Protein 6M8O (pdb70)

B-factor: mean 94.5, std 16.69, range [48.92, 195.64]

Secondary structure (DSSP, 8-state):
-EEEEE-SSHHHHHHHHHHHHHH---SEEEEESSHHHHHHHHHH---SEEEE-SEETTEEHHHHHHHHTTSSSPPEEEEEES--S-HHHHHHTT-SEEEESS--HHHHHHHHHHH---

Nearest PDB structures (foldseek):
  6m8o-assembly1_A  TM=1.009E+00  e=2.212E-23  Staphylococcus aureus
  2qv0-assembly1_A  TM=9.272E-01  e=8.197E-11  Klebsiella pneumoniae
  4e7p-assembly2_A  TM=9.099E-01  e=8.205E-07  Streptococcus pneumoniae R6
  5iul-assembly1_C  TM=8.663E-01  e=1.195E-05  Bacillus subtilis subsp. subtilis str. 168
  7ssi-assembly1_C  TM=8.684E-01  e=1.195E-05  Bacillus subtilis subsp. subtilis str. 168

Organism: Staphylococcus aureus (strain NCTC 8325 / PS 47) (NCBI:txid93061)

CATH classification: 3.40.50.2300

InterPro domains:
  IPR001789 Signal transduction response regulator, receiver domain [PF00072] (4-113)
  IPR001789 Signal transduction response regulator, receiver domain [PS50110] (2-116)
  IPR001789 Signal transduction response regulator, receiver domain [SM00448] (1-112)
  IPR007492 LytTR DNA-binding domain [PF04397] (147-243)
  IPR007492 LytTR DNA-binding domain [PS50930] (141-245)
  IPR007492 LytTR DNA-binding domain [SM00850] (147-244)
  IPR011006 CheY-like superfamily [SSF52172] (1-127)
  IPR046947 Transcriptional regulatory protein LytR-like [PTHR37299] (44-244)

Structure (mmCIF, N/CA/C/O backbone):
data_6M8O
#
_entry.id   6M8O
#
_cell.length_a   84.747
_cell.length_b   84.747
_cell.length_c   157.304
_cell.angle_alpha   90.00
_cell.angle_beta   90.00
_cell.angle_gamma   120.00
#
_symmetry.space_group_name_H-M   'P 61 2 2'
#
loop_
_entity.id
_entity.type
_entity.pdbx_description
1 polymer 'DNA-binding response regulator'
2 non-polymer 'SULFATE ION'
3 water water
#
loop_
_atom_site.group_PDB
_atom_site.id
_atom_site.type_symbol
_atom_site.label_atom_id
_atom_site.label_alt_id
_atom_site.label_comp_id
_atom_site.label_asym_id
_atom_site.label_entity_id
_atom_site.label_seq_id
_atom_site.pdbx_PDB_ins_code
_atom_site.Cartn_x
_atom_site.Cartn_y
_atom_site.Cartn_z
_atom_site.occupancy
_atom_site.B_iso_or_equiv
_atom_site.auth_seq_id
_atom_site.auth_comp_id
_atom_site.auth_asym_id
_atom_site.auth_atom_id
_atom_site.pdbx_PDB_model_num
ATOM 1 N N . MET A 1 1 ? -17.093 56.563 6.040 1.00 114.22 1 MET A N 1
ATOM 2 C CA . MET A 1 1 ? -16.023 57.184 5.220 1.00 100.26 1 MET A CA 1
ATOM 3 C C . MET A 1 1 ? -15.021 56.099 4.834 1.00 94.68 1 MET A C 1
ATOM 4 O O . MET A 1 1 ? -14.620 55.345 5.720 1.00 96.98 1 MET A O 1
ATOM 9 N N . LYS A 1 2 ? -14.663 56.023 3.553 1.00 94.72 2 LYS A N 1
ATOM 10 C CA . LYS A 1 2 ? -13.693 55.009 3.074 1.00 88.42 2 LYS A CA 1
ATOM 11 C C . LYS A 1 2 ? -12.397 55.719 2.700 1.00 83.69 2 LYS A C 1
ATOM 12 O O . LYS A 1 2 ? -12.478 56.784 2.107 1.00 86.52 2 LYS A O 1
ATOM 18 N N . ALA A 1 3 ? -11.253 55.135 3.042 1.00 81.09 3 ALA A N 1
ATOM 19 C CA . ALA A 1 3 ? -9.961 55.774 2.726 1.00 79.26 3 ALA A CA 1
ATOM 20 C C . ALA A 1 3 ? -9.027 54.751 2.095 1.00 76.75 3 ALA A C 1
ATOM 21 O O . ALA A 1 3 ? -9.191 53.571 2.365 1.00 77.82 3 ALA A O 1
ATOM 23 N N . LEU A 1 4 ? -8.083 55.218 1.288 1.00 72.70 4 LEU A N 1
ATOM 24 C CA . LEU A 1 4 ? -7.100 54.322 0.647 1.00 72.08 4 LEU A CA 1
ATOM 25 C C . LEU A 1 4 ? -5.714 54.852 0.980 1.00 72.45 4 LEU A C 1
ATOM 26 O O . LEU A 1 4 ? -5.490 56.032 0.769 1.00 74.82 4 LEU A O 1
ATOM 31 N N . ILE A 1 5 ? -4.837 54.000 1.502 1.00 76.44 5 ILE A N 1
ATOM 32 C CA . ILE A 1 5 ? -3.468 54.459 1.856 1.00 77.51 5 ILE A CA 1
ATOM 33 C C . ILE A 1 5 ? -2.497 53.931 0.810 1.00 76.51 5 ILE A C 1
ATOM 34 O O . ILE A 1 5 ? -2.492 52.733 0.581 1.00 81.76 5 ILE A O 1
ATOM 39 N N . ILE A 1 6 ? -1.700 54.815 0.224 1.00 76.28 6 ILE A N 1
ATOM 40 C CA . ILE A 1 6 ? -0.736 54.395 -0.825 1.00 79.22 6 ILE A CA 1
ATOM 41 C C . ILE A 1 6 ? 0.672 54.750 -0.361 1.00 75.98 6 ILE A C 1
ATOM 42 O O . ILE A 1 6 ? 0.996 55.929 -0.331 1.00 73.74 6 ILE A O 1
ATOM 47 N N . ASP A 1 7 ? 1.452 53.734 -0.003 1.00 75.14 7 ASP A N 1
ATOM 48 C CA . ASP A 1 7 ? 2.856 53.898 0.448 1.00 82.70 7 ASP A CA 1
ATOM 49 C C . ASP A 1 7 ? 3.609 52.643 0.020 1.00 82.10 7 ASP A C 1
ATOM 50 O O . ASP A 1 7 ? 2.988 51.588 -0.019 1.00 80.26 7 ASP A O 1
ATOM 55 N N . ASP A 1 8 ? 4.905 52.768 -0.246 1.00 90.25 8 ASP A N 1
ATOM 56 C CA . ASP A 1 8 ? 5.694 51.585 -0.665 1.00 95.84 8 ASP A CA 1
ATOM 57 C C . ASP A 1 8 ? 6.089 50.784 0.577 1.00 100.58 8 ASP A C 1
ATOM 58 O O . ASP A 1 8 ? 6.139 49.557 0.481 1.00 100.59 8 ASP A O 1
ATOM 63 N N . GLU A 1 9 ? 6.301 51.463 1.705 1.00 98.23 9 GLU A N 1
ATOM 64 C CA . GLU A 1 9 ? 6.710 50.819 2.980 1.00 102.45 9 GLU A CA 1
ATOM 65 C C . GLU A 1 9 ? 5.467 50.346 3.736 1.00 96.33 9 GLU A C 1
ATOM 66 O O . GLU A 1 9 ? 4.704 51.195 4.168 1.00 94.29 9 GLU A O 1
ATOM 72 N N . PRO A 1 10 ? 5.267 49.033 3.968 1.00 97.78 10 PRO A N 1
ATOM 73 C CA . PRO A 1 10 ? 4.067 48.528 4.638 1.00 101.38 10 PRO A CA 1
ATOM 74 C C . PRO A 1 10 ? 3.926 48.986 6.092 1.00 97.44 10 PRO A C 1
ATOM 75 O O . PRO A 1 10 ? 2.835 49.001 6.591 1.00 88.61 10 PRO A O 1
ATOM 79 N N . LEU A 1 11 ? 5.041 49.317 6.733 1.00 97.96 11 LEU A N 1
ATOM 80 C CA . LEU A 1 11 ? 4.986 49.783 8.136 1.00 103.88 11 LEU A CA 1
ATOM 81 C C . LEU A 1 11 ? 4.210 51.094 8.160 1.00 97.67 11 LEU A C 1
ATOM 82 O O . LEU A 1 11 ? 3.258 51.202 8.939 1.00 105.25 11 LEU A O 1
ATOM 87 N N . ALA A 1 12 ? 4.574 52.011 7.263 1.00 90.33 12 ALA A N 1
ATOM 88 C CA . ALA A 1 12 ? 3.933 53.338 7.142 1.00 82.47 12 ALA A CA 1
ATOM 89 C C . ALA A 1 12 ? 2.429 53.184 6.919 1.00 78.30 12 ALA A C 1
ATOM 90 O O . ALA A 1 12 ? 1.676 53.938 7.520 1.00 75.77 12 ALA A O 1
ATOM 92 N N . ARG A 1 13 ? 2.038 52.216 6.100 1.00 76.73 13 ARG A N 1
ATOM 93 C CA . ARG A 1 13 ? 0.602 51.981 5.841 1.00 77.55 13 ARG A CA 1
ATOM 94 C C . ARG A 1 13 ? -0.040 51.551 7.152 1.00 80.67 13 ARG A C 1
ATOM 95 O O . ARG A 1 13 ? -1.175 51.936 7.407 1.00 82.11 13 ARG A O 1
ATOM 103 N N . ASN A 1 14 ? 0.685 50.774 7.949 1.00 92.85 14 ASN A N 1
ATOM 104 C CA . ASN A 1 14 ? 0.116 50.281 9.225 1.00 96.73 14 ASN A CA 1
ATOM 105 C C . ASN A 1 14 ? -0.010 51.444 10.207 1.00 86.20 14 ASN A C 1
ATOM 106 O O . ASN A 1 14 ? -1.075 51.587 10.798 1.00 80.84 14 ASN A O 1
ATOM 111 N N . GLU A 1 15 ? 1.046 52.237 10.353 1.00 81.22 15 GLU A N 1
ATOM 112 C CA . GLU A 1 15 ? 1.013 53.398 11.272 1.00 84.02 15 GLU A CA 1
ATOM 113 C C . GLU A 1 15 ? -0.190 54.270 10.917 1.00 87.10 15 GLU A C 1
ATOM 114 O O . GLU A 1 15 ? -0.990 54.556 11.802 1.00 94.50 15 GLU A O 1
ATOM 120 N N . LEU A 1 16 ? -0.331 54.625 9.646 1.00 88.33 16 LEU A N 1
ATOM 121 C CA . LEU A 1 16 ? -1.461 55.475 9.207 1.00 81.63 16 LEU A CA 1
ATOM 122 C C . LEU A 1 16 ? -2.779 54.768 9.504 1.00 74.78 16 LEU A C 1
ATOM 123 O O . LEU A 1 16 ? -3.703 55.425 9.957 1.00 81.83 16 LEU A O 1
ATOM 128 N N . THR A 1 17 ? -2.854 53.472 9.242 1.00 77.64 17 THR A N 1
ATOM 129 C CA . THR A 1 17 ? -4.122 52.751 9.491 1.00 82.26 17 THR A CA 1
ATOM 130 C C . THR A 1 17 ? -4.472 52.849 10.972 1.00 81.35 17 THR A C 1
ATOM 131 O O . THR A 1 17 ? -5.638 53.050 11.293 1.00 82.46 17 THR A O 1
ATOM 135 N N . TYR A 1 18 ? -3.477 52.713 11.837 1.00 80.33 18 TYR A N 1
ATOM 136 C CA . TYR A 1 18 ? -3.743 52.773 13.291 1.00 86.64 18 TYR A CA 1
ATOM 137 C C . TYR A 1 18 ? -4.396 54.113 13.621 1.00 87.82 18 TYR A C 1
ATOM 138 O O . TYR A 1 18 ? -5.517 54.127 14.132 1.00 87.64 18 TYR A O 1
ATOM 147 N N . LEU A 1 19 ? -3.714 55.204 13.280 1.00 79.90 19 LEU A N 1
ATOM 148 C CA . LEU A 1 19 ? -4.208 56.572 13.571 1.00 79.41 19 LEU A CA 1
ATOM 149 C C . LEU A 1 19 ? -5.634 56.749 13.054 1.00 82.89 19 LEU A C 1
ATOM 150 O O . LEU A 1 19 ? -6.471 57.230 13.805 1.00 84.96 19 LEU A O 1
ATOM 155 N N . LEU A 1 20 ? -5.904 56.344 11.819 1.00 84.09 20 LEU A N 1
ATOM 156 C CA . LEU A 1 20 ? -7.266 56.502 11.256 1.00 83.71 20 LEU A CA 1
ATOM 157 C C . LEU A 1 20 ? -8.269 55.753 12.126 1.00 81.34 20 LEU A C 1
ATOM 158 O O . LEU A 1 20 ? -9.329 56.301 12.392 1.00 85.90 20 LEU A O 1
ATOM 163 N N . ASN A 1 21 ? -7.937 54.536 12.541 1.00 86.47 21 ASN A N 1
ATOM 164 C CA . ASN A 1 21 ? -8.869 53.757 13.389 1.00 93.18 21 ASN A CA 1
ATOM 165 C C . ASN A 1 21 ? -9.019 54.453 14.742 1.00 95.40 21 ASN A C 1
ATOM 166 O O . ASN A 1 21 ? -10.124 54.434 15.285 1.00 86.30 21 ASN A O 1
ATOM 171 N N . GLU A 1 22 ? -7.939 55.029 15.267 1.00 85.99 22 GLU A N 1
ATOM 172 C CA . GLU A 1 22 ? -8.032 55.773 16.544 1.00 84.54 22 GLU A CA 1
ATOM 173 C C . GLU A 1 22 ? -9.015 56.923 16.341 1.00 89.48 22 GLU A C 1
ATOM 174 O O . GLU A 1 22 ? -9.936 57.059 17.143 1.00 91.66 22 GLU A O 1
ATOM 180 N N . ILE A 1 23 ? -8.856 57.676 15.257 1.00 91.92 23 ILE A N 1
ATOM 181 C CA . ILE A 1 23 ? -9.777 58.812 14.970 1.00 87.47 23 ILE A CA 1
ATOM 182 C C . ILE A 1 23 ? -11.194 58.265 14.806 1.00 87.42 23 ILE A C 1
ATOM 183 O O . ILE A 1 23 ? -12.119 58.888 15.317 1.00 91.96 23 ILE A O 1
ATOM 188 N N . GLY A 1 24 ? -11.354 57.175 14.058 1.00 88.36 24 GLY A N 1
ATOM 189 C CA . GLY A 1 24 ? -12.676 56.549 13.872 1.00 85.95 24 GLY A CA 1
ATOM 190 C C . GLY A 1 24 ? -13.478 57.157 12.739 1.00 90.44 24 GLY A C 1
ATOM 191 O O . GLY A 1 24 ? -13.083 58.199 12.216 1.00 90.45 24 GLY A O 1
ATOM 192 N N . GLY A 1 25 ? -14.580 56.509 12.367 1.00 89.88 25 GLY A N 1
ATOM 193 C CA . GLY A 1 25 ? -15.444 57.031 11.294 1.00 93.56 25 GLY A CA 1
ATOM 194 C C . GLY A 1 25 ? -15.070 56.455 9.947 1.00 102.44 25 GLY A C 1
ATOM 195 O O . GLY A 1 25 ? -15.575 56.952 8.936 1.00 109.53 25 GLY A O 1
ATOM 196 N N . PHE A 1 26 ? -14.218 55.433 9.939 1.00 103.35 26 PHE A N 1
ATOM 197 C CA . PHE A 1 26 ? -13.790 54.813 8.663 1.00 96.71 26 PHE A CA 1
ATOM 198 C C . PHE A 1 26 ? -14.345 53.396 8.569 1.00 96.40 26 PHE A C 1
ATOM 199 O O . PHE A 1 26 ? -13.833 52.498 9.236 1.00 95.99 26 PHE A O 1
ATOM 207 N N . GL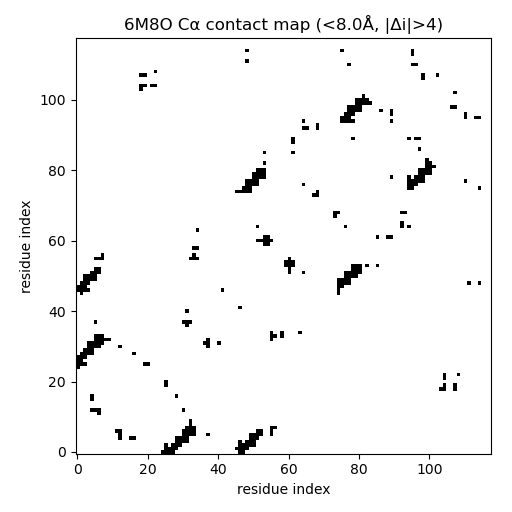U A 1 27 ? -15.369 53.233 7.738 1.00 102.63 27 GLU A N 1
ATOM 208 C CA . GLU A 1 27 ? -16.035 51.927 7.534 1.00 105.65 27 GLU A CA 1
ATOM 209 C C . GLU A 1 27 ? -15.097 51.007 6.761 1.00 98.75 27 GLU A C 1
ATOM 210 O O . GLU A 1 27 ? -15.244 49.791 6.880 1.00 97.64 27 GLU A O 1
ATOM 216 N N . GLU A 1 28 ? -14.168 51.579 6.001 1.00 100.03 28 GLU A N 1
ATOM 217 C CA . GLU A 1 28 ? -13.249 50.735 5.203 1.00 99.77 28 GLU A CA 1
ATOM 218 C C . GLU A 1 28 ? -11.933 51.472 4.981 1.00 89.96 28 GLU A C 1
ATOM 219 O O . GLU A 1 28 ? -11.973 52.663 4.708 1.00 82.80 28 GLU A O 1
ATOM 225 N N . ILE A 1 29 ? -10.816 50.765 5.127 1.00 91.71 29 ILE A N 1
ATOM 226 C CA . ILE A 1 29 ? -9.467 51.356 4.909 1.00 86.97 29 ILE A CA 1
ATOM 227 C C . ILE A 1 29 ? -8.655 50.341 4.115 1.00 84.19 29 ILE A C 1
ATOM 228 O O . ILE A 1 29 ? -8.214 49.370 4.715 1.00 86.01 29 ILE A O 1
ATOM 233 N N . ASN A 1 30 ? -8.416 50.599 2.832 1.00 88.82 30 ASN A N 1
ATOM 234 C CA . ASN A 1 30 ? -7.623 49.667 1.992 1.00 82.55 30 ASN A CA 1
ATOM 235 C C . ASN A 1 30 ? -6.249 50.277 1.728 1.00 80.66 30 ASN A C 1
ATOM 236 O O . ASN A 1 30 ? -6.097 51.476 1.927 1.00 79.00 30 ASN A O 1
ATOM 241 N N . GLU A 1 31 ? -5.285 49.464 1.309 1.00 79.00 31 GLU A N 1
ATOM 242 C CA . GLU A 1 31 ? -3.940 50.014 1.027 1.00 84.48 31 GLU A CA 1
ATOM 243 C C . GLU A 1 31 ? -3.521 49.648 -0.395 1.00 85.19 31 GLU A C 1
ATOM 244 O O . GLU A 1 31 ? -4.204 48.845 -1.023 1.00 76.70 31 GLU A O 1
ATOM 250 N N . ALA A 1 32 ? -2.417 50.233 -0.850 1.00 84.29 32 ALA A N 1
ATOM 251 C CA . ALA A 1 32 ? -1.855 49.971 -2.189 1.00 85.24 32 ALA A CA 1
ATOM 252 C C . ALA A 1 32 ? -0.380 50.352 -2.140 1.00 80.42 32 ALA A C 1
ATOM 253 O O . ALA A 1 32 ? -0.059 51.276 -1.409 1.00 80.08 32 ALA A O 1
ATOM 255 N N . GLU A 1 33 ? 0.477 49.669 -2.892 1.00 90.11 33 GLU A N 1
ATOM 256 C CA . GLU A 1 33 ? 1.918 50.009 -2.823 1.00 96.71 33 GLU A CA 1
ATOM 257 C C . GLU A 1 33 ? 2.408 50.550 -4.163 1.00 99.45 33 GLU A C 1
ATOM 258 O O . GLU A 1 33 ? 3.573 50.940 -4.233 1.00 96.15 33 GLU A O 1
ATOM 264 N N . ASN A 1 34 ? 1.545 50.588 -5.175 1.00 96.73 34 ASN A N 1
ATOM 265 C CA . ASN A 1 34 ? 1.991 51.071 -6.504 1.00 93.54 34 ASN A CA 1
ATOM 266 C C . ASN A 1 34 ? 0.812 51.680 -7.256 1.00 96.24 34 ASN A C 1
ATOM 267 O O . ASN A 1 34 ? -0.302 51.651 -6.736 1.00 82.64 34 ASN A O 1
ATOM 272 N N . VAL A 1 35 ? 1.073 52.152 -8.470 1.00 85.92 35 VAL A N 1
ATOM 273 C CA . VAL A 1 35 ? 0.034 52.795 -9.317 1.00 85.30 35 VAL A CA 1
ATOM 274 C C . VAL A 1 35 ? -1.002 51.757 -9.742 1.00 90.20 35 VAL A C 1
ATOM 275 O O . VAL A 1 35 ? -2.194 52.074 -9.719 1.00 91.14 35 VAL A O 1
ATOM 279 N N . LYS A 1 36 ? -0.555 50.565 -10.123 1.00 91.99 36 LYS A N 1
ATOM 280 C CA . LYS A 1 36 ? -1.509 49.533 -10.595 1.00 92.81 36 LYS A CA 1
ATOM 281 C C . LYS A 1 36 ? -2.546 49.267 -9.509 1.00 88.72 36 LYS A C 1
ATOM 282 O O . LYS A 1 36 ? -3.737 49.456 -9.766 1.00 93.00 36 LYS A O 1
ATOM 288 N N . GLU A 1 37 ? -2.087 48.887 -8.320 1.00 92.42 37 GLU A N 1
ATOM 289 C CA . GLU A 1 37 ? -2.997 48.578 -7.189 1.00 93.72 37 GLU A CA 1
ATOM 290 C C . GLU A 1 37 ? -3.902 49.777 -6.920 1.00 86.27 37 GLU A C 1
ATOM 291 O O . GLU A 1 37 ? -5.109 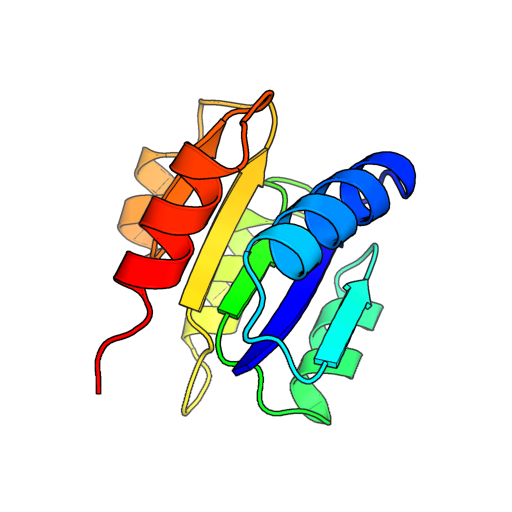49.592 -6.755 1.00 89.56 37 GLU A O 1
ATOM 297 N N . THR A 1 38 ? -3.304 50.960 -6.857 1.00 81.70 38 THR A N 1
ATOM 298 C CA . THR A 1 38 ? -4.032 52.220 -6.602 1.00 79.14 38 THR A CA 1
ATOM 299 C C . THR A 1 38 ? -5.162 52.380 -7.613 1.00 79.51 38 THR A C 1
ATOM 300 O O . THR A 1 38 ? -6.315 52.466 -7.203 1.00 78.31 38 THR A O 1
ATOM 304 N N . LEU A 1 39 ? -4.831 52.397 -8.899 1.00 83.22 39 LEU A N 1
ATOM 305 C CA . LEU A 1 39 ? -5.868 52.605 -9.939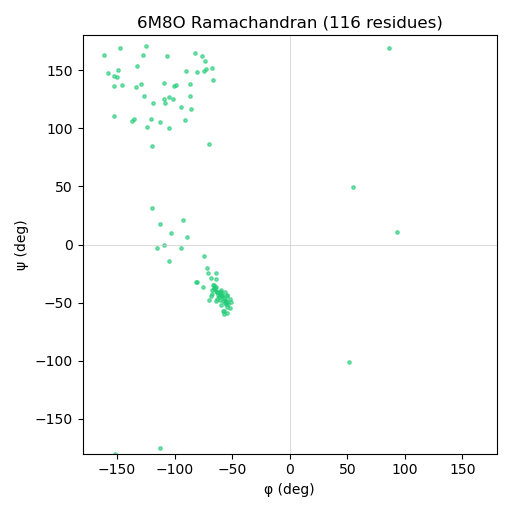 1.00 85.91 39 LEU A CA 1
ATOM 306 C C . LEU A 1 39 ? -6.877 51.464 -9.903 1.00 84.74 39 LEU A C 1
ATOM 307 O O . LEU A 1 39 ? -8.072 51.727 -10.064 1.00 87.25 39 LEU A O 1
ATOM 312 N N . GLU A 1 40 ? -6.379 50.249 -9.722 1.00 86.90 40 GLU A N 1
ATOM 313 C CA . GLU A 1 40 ? -7.281 49.085 -9.623 1.00 90.38 40 GLU A CA 1
ATOM 314 C C . GLU A 1 40 ? -8.271 49.377 -8.502 1.00 90.78 40 GLU A C 1
ATOM 315 O O . GLU A 1 40 ? -9.475 49.286 -8.729 1.00 91.05 40 GLU A O 1
ATOM 321 N N . ALA A 1 41 ? -7.749 49.748 -7.338 1.00 86.48 41 ALA A N 1
ATOM 322 C CA . ALA A 1 41 ? -8.586 50.024 -6.154 1.00 80.03 41 ALA A CA 1
ATOM 323 C C . ALA A 1 41 ? -9.595 51.126 -6.457 1.00 86.23 41 ALA A C 1
ATOM 324 O O . ALA A 1 41 ? -10.779 50.936 -6.184 1.00 94.42 41 ALA A O 1
ATOM 326 N N . LEU A 1 42 ? -9.130 52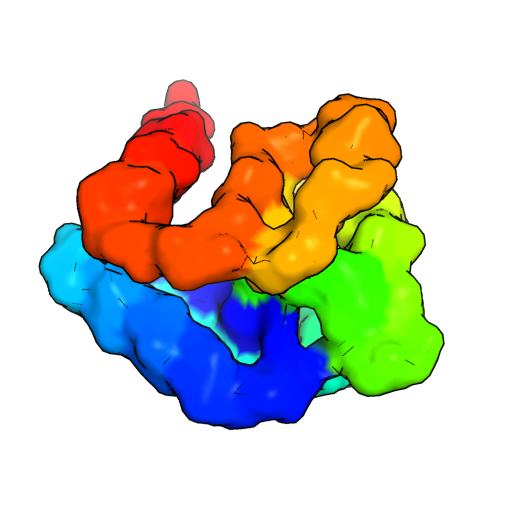.229 -7.036 1.00 85.38 42 LEU A N 1
ATOM 327 C CA . LEU A 1 42 ? -10.010 53.387 -7.332 1.00 91.41 42 LEU A CA 1
ATOM 328 C C . LEU A 1 42 ? -11.134 52.972 -8.276 1.00 94.01 42 LEU A C 1
ATOM 329 O O . LEU A 1 42 ? -12.260 53.422 -8.090 1.00 98.93 42 LEU A O 1
ATOM 334 N N . LEU A 1 43 ? -10.805 52.160 -9.270 1.00 98.51 43 LEU A N 1
ATOM 335 C CA . LEU A 1 43 ? -11.783 51.694 -10.275 1.00 107.67 43 LEU A CA 1
ATOM 336 C C . LEU A 1 43 ? -12.994 51.036 -9.615 1.00 105.28 43 LEU A C 1
ATOM 337 O O . LEU A 1 43 ? -14.111 51.338 -10.027 1.00 112.13 43 LEU A O 1
ATOM 342 N N . ILE A 1 44 ? -12.783 50.193 -8.609 1.00 106.29 44 ILE A N 1
ATOM 343 C CA . ILE A 1 44 ? -13.933 49.417 -8.064 1.00 105.23 44 ILE A CA 1
ATOM 344 C C . ILE A 1 44 ? -14.461 49.963 -6.739 1.00 109.88 44 ILE A C 1
ATOM 345 O O . ILE A 1 44 ? -15.310 49.282 -6.163 1.00 111.71 44 ILE A O 1
ATOM 350 N N . ASN A 1 45 ? -14.026 51.138 -6.285 1.00 118.75 45 ASN A N 1
ATOM 351 C CA . ASN A 1 45 ? -14.548 51.617 -4.978 1.00 111.12 45 ASN A CA 1
ATOM 352 C C . ASN A 1 45 ? -14.601 53.143 -4.910 1.00 110.59 45 ASN A C 1
ATOM 353 O O . ASN A 1 45 ? -13.700 53.793 -5.445 1.00 92.14 45 ASN A O 1
ATOM 358 N N . GLN A 1 46 ? -15.617 53.678 -4.238 1.00 119.45 46 GLN A N 1
ATOM 359 C CA . GLN A 1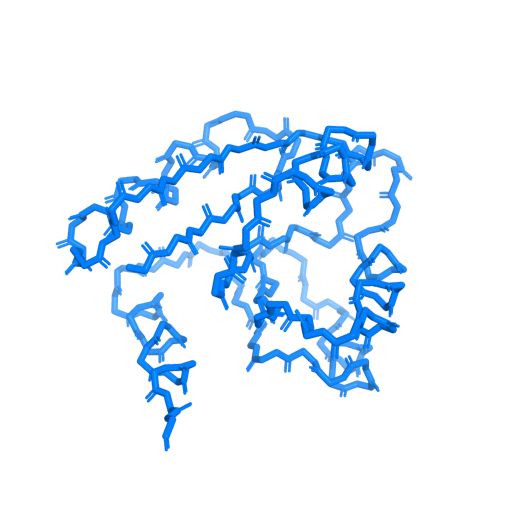 46 ? -15.739 55.147 -4.077 1.00 126.41 46 GLN A CA 1
ATOM 360 C C . GLN A 1 46 ? -15.015 55.536 -2.789 1.00 111.38 46 GLN A C 1
ATOM 361 O O . GLN A 1 46 ? -15.537 55.231 -1.714 1.00 101.06 46 GLN A O 1
ATOM 367 N N . TYR A 1 47 ? -13.850 56.167 -2.907 1.00 95.45 47 TYR A N 1
ATOM 368 C CA . TYR A 1 47 ? -13.084 56.571 -1.707 1.00 90.25 47 TYR A CA 1
ATOM 369 C C . TYR A 1 47 ? -13.312 58.054 -1.441 1.00 92.02 47 TYR A C 1
ATOM 370 O O . TYR A 1 47 ? -13.292 58.843 -2.382 1.00 88.40 47 TYR A O 1
ATOM 379 N N . ASP A 1 48 ? -13.530 58.400 -0.177 1.00 89.87 48 ASP A N 1
ATOM 380 C CA . ASP A 1 48 ? -13.754 59.813 0.197 1.00 85.88 48 ASP A CA 1
ATOM 381 C C . ASP A 1 48 ? -12.400 60.503 0.289 1.00 78.49 48 ASP A C 1
ATOM 382 O O . ASP A 1 48 ? -12.314 61.683 -0.037 1.00 80.22 48 ASP A O 1
ATOM 387 N N . ILE A 1 49 ? -11.372 59.765 0.690 1.00 77.13 49 ILE A N 1
ATOM 388 C CA . ILE A 1 49 ? -10.047 60.411 0.872 1.00 80.18 49 ILE A CA 1
ATOM 389 C C . ILE A 1 49 ? -8.961 59.369 0.651 1.00 74.65 49 ILE A C 1
ATOM 390 O O . ILE A 1 49 ? -9.206 58.212 0.941 1.00 74.58 49 ILE A O 1
ATOM 395 N N . ILE A 1 50 ? -7.834 59.777 0.078 1.00 75.35 50 ILE A N 1
ATOM 396 C CA . ILE A 1 50 ? -6.700 58.836 -0.120 1.00 75.55 50 ILE A CA 1
ATOM 397 C C . ILE A 1 50 ? -5.450 59.499 0.445 1.00 76.72 50 ILE A C 1
ATOM 398 O O . ILE A 1 50 ? -5.291 60.695 0.257 1.00 76.34 50 ILE A O 1
ATOM 403 N N . PHE A 1 51 ? -4.631 58.723 1.143 1.00 75.22 51 PHE A N 1
ATOM 404 C CA . PHE A 1 51 ? -3.359 59.236 1.694 1.00 74.61 51 PHE A CA 1
ATOM 405 C C . PHE A 1 51 ? -2.290 58.741 0.739 1.00 76.99 51 PHE A C 1
ATOM 406 O O . PHE A 1 51 ? -2.234 57.548 0.495 1.00 79.92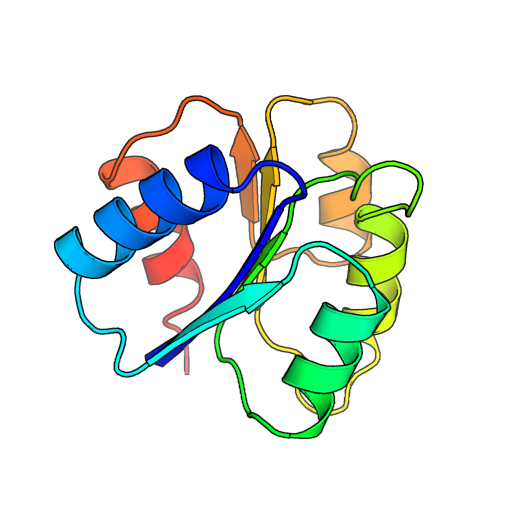 51 PHE A O 1
ATOM 414 N N . LEU A 1 52 ? -1.481 59.644 0.214 1.00 75.99 52 LEU A N 1
ATOM 415 C CA . LEU A 1 52 ? -0.540 59.196 -0.828 1.00 79.95 52 LEU A CA 1
ATOM 416 C C . LEU A 1 52 ? 0.851 59.740 -0.555 1.00 72.89 52 LEU A C 1
ATOM 417 O O . LEU A 1 52 ? 0.964 60.903 -0.204 1.00 80.19 52 LEU A O 1
ATOM 422 N N . ASP A 1 53 ? 1.853 58.881 -0.688 1.00 73.52 53 ASP A N 1
ATOM 423 C CA . ASP A 1 53 ? 3.257 59.325 -0.540 1.00 78.80 53 ASP A CA 1
ATOM 424 C C . ASP A 1 53 ? 3.630 60.071 -1.820 1.00 83.57 53 ASP A C 1
ATOM 425 O O . ASP A 1 53 ? 2.968 59.875 -2.840 1.00 82.35 53 ASP A O 1
ATOM 430 N N . VAL A 1 54 ? 4.694 60.864 -1.771 1.00 89.56 54 VAL A N 1
ATOM 431 C CA . VAL A 1 54 ? 5.162 61.671 -2.930 1.00 87.90 54 VAL A CA 1
ATOM 432 C C . VAL A 1 54 ? 5.702 60.756 -4.032 1.00 91.52 54 VAL A C 1
ATOM 433 O O . VAL A 1 54 ? 5.658 61.157 -5.195 1.00 95.73 54 VAL A O 1
ATOM 437 N N . ASN A 1 55 ? 6.228 59.589 -3.671 1.00 95.79 55 ASN A N 1
ATOM 438 C CA . ASN A 1 55 ? 6.756 58.648 -4.682 1.00 98.71 55 ASN A CA 1
ATOM 439 C C . ASN A 1 55 ? 6.503 57.218 -4.215 1.00 95.12 55 ASN A C 1
ATOM 440 O O . ASN A 1 55 ? 6.667 56.954 -3.030 1.00 96.44 55 ASN A O 1
ATOM 445 N N . LEU A 1 56 ? 6.073 56.354 -5.128 1.00 91.00 56 LEU A N 1
ATOM 446 C CA . LEU A 1 56 ? 5.890 54.918 -4.826 1.00 88.90 56 LEU A CA 1
ATOM 447 C C . LEU A 1 56 ? 7.071 54.220 -5.490 1.00 103.15 56 LEU A C 1
ATOM 448 O O . LEU A 1 56 ? 7.020 54.037 -6.712 1.00 115.95 56 LEU A O 1
ATOM 453 N N . MET A 1 57 ? 8.092 53.891 -4.702 1.00 106.06 57 MET A N 1
ATOM 454 C CA . MET A 1 57 ? 9.340 53.291 -5.228 1.00 112.18 57 MET A CA 1
ATOM 455 C C . MET A 1 57 ? 9.832 54.177 -6.371 1.00 113.02 57 MET A C 1
ATOM 456 O O . MET A 1 57 ? 10.379 55.244 -6.086 1.00 107.82 57 MET A O 1
ATOM 461 N N . ASP A 1 58 ? 9.590 53.773 -7.614 1.00 121.94 58 ASP A N 1
ATOM 462 C CA . ASP A 1 58 ? 10.083 54.582 -8.758 1.00 122.97 58 ASP A CA 1
ATOM 463 C C . ASP A 1 58 ? 8.928 55.346 -9.407 1.00 114.63 58 ASP A C 1
ATOM 464 O O . ASP A 1 58 ? 9.205 56.285 -10.159 1.00 118.14 58 ASP A O 1
ATOM 469 N N . GLU A 1 59 ? 7.685 54.983 -9.092 1.00 104.16 59 GLU A N 1
ATOM 470 C CA . GLU A 1 59 ? 6.520 55.695 -9.676 1.00 100.22 59 GLU A CA 1
ATOM 471 C C . GLU A 1 59 ? 6.415 57.075 -9.014 1.00 101.60 59 GLU A C 1
ATOM 472 O O . GLU A 1 59 ? 6.825 57.206 -7.861 1.00 104.62 59 GLU A O 1
ATOM 478 N N . ASN A 1 60 ? 5.882 58.068 -9.726 1.00 100.81 60 ASN A N 1
ATOM 479 C CA . ASN A 1 60 ? 5.772 59.444 -9.179 1.00 91.44 60 ASN A CA 1
ATOM 480 C C . ASN A 1 60 ? 4.391 59.651 -8.555 1.00 90.75 60 ASN A C 1
ATOM 481 O O . ASN A 1 60 ? 3.405 59.610 -9.292 1.00 88.17 60 ASN A O 1
ATOM 486 N N . GLY A 1 61 ? 4.344 59.925 -7.252 1.00 90.61 61 GLY A N 1
ATOM 487 C CA . GLY A 1 61 ? 3.065 60.128 -6.551 1.00 86.33 61 GLY A CA 1
ATOM 488 C C . GLY A 1 61 ? 2.366 61.396 -6.991 1.00 83.90 61 GLY A C 1
ATOM 489 O O . GLY A 1 61 ? 1.154 61.355 -7.201 1.00 82.34 61 GLY A O 1
ATOM 490 N N . ILE A 1 62 ? 3.117 62.484 -7.111 1.00 81.43 62 ILE A N 1
ATOM 491 C CA . ILE A 1 62 ? 2.521 63.782 -7.526 1.00 86.33 62 ILE A CA 1
ATOM 492 C C . ILE A 1 62 ? 1.772 63.573 -8.836 1.00 86.96 62 ILE A C 1
ATOM 493 O O . ILE A 1 62 ? 0.582 63.883 -8.894 1.00 81.14 62 ILE A O 1
ATOM 498 N N . GLU A 1 63 ? 2.457 63.029 -9.838 1.00 88.38 63 GLU A N 1
ATOM 499 C CA . GLU A 1 63 ? 1.831 62.783 -11.160 1.00 91.19 63 GLU A CA 1
ATOM 500 C C . GLU A 1 63 ? 0.608 61.889 -10.968 1.00 87.51 63 GLU A C 1
ATOM 501 O O . GLU A 1 63 ? -0.434 62.198 -11.546 1.00 84.65 63 GLU A O 1
ATOM 507 N N . LEU A 1 64 ? 0.740 60.823 -10.182 1.00 84.07 64 LEU A N 1
ATOM 508 C CA . LEU A 1 64 ? -0.417 59.938 -9.919 1.00 84.41 64 LEU A CA 1
ATOM 509 C C . LEU A 1 64 ? -1.547 60.794 -9.351 1.00 89.13 64 LEU A C 1
ATOM 510 O O . LEU A 1 64 ? -2.660 60.706 -9.866 1.00 80.90 64 LEU A O 1
ATOM 515 N N . GLY A 1 65 ? -1.252 61.603 -8.336 1.00 81.12 65 GLY A N 1
ATOM 516 C CA . GLY A 1 65 ? -2.287 62.478 -7.766 1.00 80.69 65 GLY A CA 1
ATOM 517 C C . GLY A 1 65 ? -2.901 63.343 -8.841 1.00 81.34 65 GLY A C 1
ATOM 518 O O . GLY A 1 65 ? -4.125 63.391 -8.927 1.00 84.17 65 GLY A O 1
ATOM 519 N N . ALA A 1 66 ? -2.058 63.982 -9.645 1.00 85.30 66 ALA A N 1
ATOM 520 C CA . ALA A 1 66 ? -2.525 64.874 -10.727 1.00 85.76 66 ALA A CA 1
ATOM 521 C C . ALA A 1 66 ? -3.557 64.156 -11.594 1.00 86.38 66 ALA A C 1
ATOM 522 O O . ALA A 1 66 ? -4.625 64.722 -11.824 1.00 89.61 66 ALA A O 1
ATOM 524 N N . LYS A 1 67 ? -3.251 62.936 -12.032 1.00 83.41 67 LYS A N 1
ATOM 525 C CA . LYS A 1 67 ? -4.177 62.167 -12.900 1.00 84.54 67 LYS A CA 1
ATOM 526 C C . LYS A 1 67 ? -5.451 61.828 -12.132 1.00 80.77 67 LYS A C 1
ATOM 527 O O . LYS A 1 67 ? -6.524 61.871 -12.724 1.00 81.60 67 LYS A O 1
ATOM 533 N N . ILE A 1 68 ? -5.332 61.564 -10.833 1.00 75.20 68 ILE A N 1
ATOM 534 C CA . ILE A 1 68 ? -6.495 61.195 -9.976 1.00 83.73 68 ILE A CA 1
ATOM 535 C C . ILE A 1 68 ? -7.501 62.345 -9.880 1.00 85.45 68 ILE A C 1
ATOM 536 O O . ILE A 1 68 ? -8.687 62.060 -9.786 1.00 89.21 68 ILE A O 1
ATOM 541 N N . GLN A 1 69 ? -7.049 63.599 -9.975 1.00 96.64 69 GLN A N 1
ATOM 542 C CA . GLN A 1 69 ? -7.919 64.802 -9.906 1.00 95.35 69 GLN A CA 1
ATOM 543 C C . GLN A 1 69 ? -8.733 65.010 -11.194 1.00 93.73 69 GLN A C 1
ATOM 544 O O . GLN A 1 69 ? -9.647 65.835 -11.167 1.00 102.47 69 GLN A O 1
ATOM 550 N N . LYS A 1 70 ? -8.452 64.262 -12.267 1.00 98.14 70 LYS A N 1
ATOM 551 C CA . LYS A 1 70 ? -9.206 64.327 -13.543 1.00 100.91 70 LYS A CA 1
ATOM 552 C C . LYS A 1 70 ? -10.382 63.344 -13.514 1.00 99.77 70 LYS A C 1
ATOM 553 O O . LYS A 1 70 ? -11.042 63.204 -14.537 1.00 111.27 70 LYS A O 1
ATOM 559 N N . MET A 1 71 ? -10.636 62.700 -12.379 1.00 94.59 71 MET A N 1
ATOM 560 C CA . MET A 1 71 ? -11.746 61.736 -12.199 1.00 99.18 71 MET A CA 1
ATOM 561 C C . MET A 1 71 ? -13.067 62.501 -12.115 1.00 105.44 71 MET A C 1
ATOM 562 O O . MET A 1 71 ? -13.043 63.677 -11.756 1.00 106.29 71 MET A O 1
ATOM 567 N N . LYS A 1 72 ? -14.185 61.834 -12.397 1.00 113.93 72 LYS A N 1
ATOM 568 C CA . LYS A 1 72 ? -15.506 62.510 -12.320 1.00 127.04 72 LYS A CA 1
ATOM 569 C C . LYS A 1 72 ? -15.678 63.062 -10.904 1.00 119.73 72 LYS A C 1
ATOM 570 O O . LYS A 1 72 ? -15.851 64.275 -10.761 1.00 112.90 72 LYS A O 1
ATOM 576 N N . GLU A 1 73 ? -15.648 62.177 -9.910 1.00 111.24 73 GLU A N 1
ATOM 577 C CA . GLU A 1 73 ? -15.729 62.542 -8.493 1.00 104.61 73 GLU A CA 1
ATOM 578 C C . GLU A 1 73 ? -14.440 62.059 -7.842 1.00 95.21 73 GLU A C 1
ATOM 579 O O . GLU A 1 73 ? -14.391 60.972 -7.269 1.00 93.98 73 GLU A O 1
ATOM 585 N N . PRO A 1 74 ? -13.344 62.838 -7.899 1.00 90.47 74 PRO A N 1
ATOM 586 C CA . PRO A 1 74 ? -12.086 62.410 -7.309 1.00 86.58 74 PRO A CA 1
ATOM 587 C C . PRO A 1 74 ? -12.249 62.368 -5.806 1.00 88.23 74 PRO A C 1
ATOM 588 O O . PRO A 1 74 ? -12.979 63.184 -5.272 1.00 86.89 74 PRO A O 1
ATOM 592 N N . PRO A 1 75 ? -11.504 61.510 -5.091 1.00 94.33 75 PRO A N 1
ATOM 593 C CA . PRO A 1 75 ? -11.515 61.540 -3.643 1.00 86.06 75 PRO A CA 1
ATOM 594 C C . PRO A 1 75 ? -10.540 62.645 -3.214 1.00 81.82 75 PRO A C 1
ATOM 595 O O . PRO A 1 75 ? -9.739 63.094 -4.002 1.00 81.37 75 PRO A O 1
ATOM 599 N N . ALA A 1 76 ? -10.613 63.073 -1.959 1.00 81.74 76 ALA A N 1
ATOM 600 C CA . ALA A 1 76 ? -9.675 64.122 -1.514 1.00 77.23 76 ALA A CA 1
ATOM 601 C C . ALA A 1 76 ? -8.263 63.546 -1.523 1.00 73.81 76 ALA A C 1
ATOM 602 O O . ALA A 1 76 ? -8.096 62.395 -1.147 1.00 77.83 76 ALA A O 1
ATOM 604 N N . ILE A 1 77 ? -7.277 64.334 -1.923 1.00 75.81 77 ILE A N 1
ATOM 605 C CA . ILE A 1 77 ? -5.895 63.791 -1.951 1.00 75.44 77 ILE A CA 1
ATOM 606 C C . ILE A 1 77 ? -5.089 64.432 -0.830 1.00 74.31 77 ILE A C 1
ATOM 607 O O . ILE A 1 77 ? -5.008 65.651 -0.789 1.00 75.37 77 ILE A O 1
ATOM 612 N N . ILE A 1 78 ? -4.549 63.607 0.058 1.00 74.70 78 ILE A N 1
ATOM 613 C CA . ILE A 1 78 ? -3.701 64.121 1.162 1.00 73.08 78 ILE A CA 1
ATOM 614 C C . ILE A 1 78 ? -2.322 63.507 0.982 1.00 74.11 78 ILE A C 1
ATOM 615 O O . ILE A 1 78 ? -2.228 62.292 0.935 1.00 80.90 78 ILE A O 1
ATOM 620 N N . PHE A 1 79 ? -1.305 64.341 0.850 1.00 74.24 79 PHE A N 1
ATOM 621 C CA . PHE A 1 79 ? 0.056 63.795 0.705 1.00 75.80 79 PHE A CA 1
ATOM 622 C C . PHE A 1 79 ? 0.620 63.580 2.099 1.00 74.90 79 PHE A C 1
ATOM 623 O O . PHE A 1 79 ? 0.575 64.498 2.910 1.00 76.81 79 PHE A O 1
ATOM 631 N N . ALA A 1 80 ? 1.102 62.370 2.351 1.00 78.70 80 ALA A N 1
ATOM 632 C CA . ALA A 1 80 ? 1.716 62.009 3.642 1.00 81.01 80 ALA A CA 1
ATOM 633 C C . ALA A 1 80 ? 3.110 61.484 3.326 1.00 80.60 80 ALA A C 1
ATOM 634 O O . ALA A 1 80 ? 3.219 60.336 2.922 1.00 85.69 80 ALA A O 1
ATOM 636 N N . THR A 1 81 ? 4.131 62.306 3.524 1.00 78.14 81 THR A N 1
ATOM 637 C CA . THR A 1 81 ? 5.485 61.880 3.120 1.00 85.67 81 THR A CA 1
ATOM 638 C C . THR A 1 81 ? 6.531 62.471 4.058 1.00 90.93 81 THR A C 1
ATOM 639 O O . THR A 1 81 ? 6.183 63.335 4.858 1.00 90.00 81 THR A O 1
ATOM 643 N N . ALA A 1 82 ? 7.764 61.987 3.945 1.00 93.85 82 ALA A N 1
ATOM 644 C CA . ALA A 1 82 ? 8.895 62.514 4.732 1.00 94.27 82 ALA A CA 1
ATOM 645 C C . ALA A 1 82 ? 9.624 63.569 3.898 1.00 95.54 82 ALA A C 1
ATOM 646 O O . ALA A 1 82 ? 10.577 64.159 4.412 1.00 99.14 82 ALA A O 1
ATOM 648 N N . HIS A 1 83 ? 9.187 63.780 2.655 1.00 100.24 83 HIS A N 1
ATOM 649 C CA . HIS A 1 83 ? 9.819 64.775 1.752 1.00 103.58 83 HIS A CA 1
ATOM 650 C C . HIS A 1 83 ? 9.001 66.064 1.779 1.00 95.66 83 HIS A C 1
ATOM 651 O O . HIS A 1 83 ? 7.780 65.979 1.681 1.00 95.56 83 HIS A O 1
ATOM 658 N N . ASP A 1 84 ? 9.671 67.212 1.844 1.00 98.35 84 ASP A N 1
ATOM 659 C CA . ASP A 1 84 ? 8.965 68.508 1.973 1.00 98.43 84 ASP A CA 1
ATOM 660 C C . ASP A 1 84 ? 9.277 69.426 0.796 1.00 102.00 84 ASP A C 1
ATOM 661 O O . ASP A 1 84 ? 9.258 70.640 0.998 1.00 108.67 84 ASP A O 1
ATOM 666 N N . GLN A 1 85 ? 9.523 68.886 -0.392 1.00 105.80 85 GLN A N 1
ATOM 667 C CA . GLN A 1 85 ? 9.859 69.783 -1.524 1.00 106.47 85 GLN A CA 1
ATOM 668 C C . GLN A 1 85 ? 8.713 69.840 -2.530 1.00 97.94 85 GLN A C 1
ATOM 669 O O . GLN A 1 85 ? 8.831 70.596 -3.491 1.00 101.53 85 GLN A O 1
ATOM 675 N N . TYR A 1 86 ? 7.629 69.111 -2.291 1.00 93.65 86 TYR A N 1
ATOM 676 C CA . TYR A 1 86 ? 6.552 69.070 -3.308 1.00 94.71 86 TYR A CA 1
ATOM 677 C C . TYR A 1 86 ? 5.269 69.743 -2.824 1.00 95.67 86 TYR A C 1
ATOM 678 O O . TYR A 1 86 ? 4.226 69.520 -3.439 1.00 86.68 86 TYR A O 1
ATOM 687 N N . ALA A 1 87 ? 5.345 70.564 -1.784 1.00 98.20 87 ALA A N 1
ATOM 688 C CA . ALA A 1 87 ? 4.113 71.218 -1.301 1.00 88.65 87 ALA A CA 1
ATOM 689 C C . ALA A 1 87 ? 3.556 72.119 -2.401 1.00 84.98 87 ALA A C 1
ATOM 690 O O . ALA A 1 87 ? 2.346 72.094 -2.627 1.00 75.33 87 ALA A O 1
ATOM 692 N N . VAL A 1 88 ? 4.427 72.872 -3.068 1.00 84.29 88 VAL A N 1
ATOM 693 C CA . VAL A 1 88 ? 3.968 73.809 -4.131 1.00 86.69 88 VAL A CA 1
ATOM 694 C C . VAL A 1 88 ? 3.265 73.019 -5.231 1.00 84.79 88 VAL A C 1
ATOM 695 O O . VAL A 1 88 ? 2.207 73.453 -5.678 1.00 81.95 88 VAL A O 1
ATOM 699 N N . GLN A 1 89 ? 3.838 71.888 -5.632 1.00 84.92 89 GLN A N 1
ATOM 700 C CA . GLN A 1 89 ? 3.207 71.061 -6.687 1.00 83.46 89 GLN A CA 1
ATOM 701 C C . GLN A 1 89 ? 1.866 70.544 -6.171 1.00 81.36 89 GLN A C 1
ATOM 702 O O . GLN A 1 89 ? 0.906 70.539 -6.937 1.00 85.09 89 GLN A O 1
ATOM 708 N N . ALA A 1 90 ? 1.810 70.144 -4.902 1.00 80.77 90 ALA A N 1
ATOM 709 C CA . ALA A 1 90 ? 0.559 69.638 -4.300 1.00 76.05 90 ALA A CA 1
ATOM 710 C C . ALA A 1 90 ? -0.526 70.707 -4.399 1.00 74.47 90 ALA A C 1
ATOM 711 O O . ALA A 1 90 ? -1.651 70.378 -4.755 1.00 77.63 90 ALA A O 1
ATOM 713 N N . PHE A 1 91 ? -0.180 71.953 -4.098 1.00 75.11 91 PHE A N 1
ATOM 714 C CA . PHE A 1 91 ? -1.154 73.063 -4.183 1.00 78.00 91 PHE A CA 1
ATOM 715 C C . PHE A 1 91 ? -1.600 73.231 -5.633 1.00 81.69 91 PHE A C 1
ATOM 716 O O . PHE A 1 91 ? -2.783 73.450 -5.879 1.00 82.37 91 PHE A O 1
ATOM 724 N N . GLU A 1 92 ? -0.656 73.112 -6.563 1.00 89.06 92 GLU A N 1
ATOM 725 C CA . GLU A 1 92 ? -0.939 73.272 -8.008 1.00 96.04 92 GLU A CA 1
ATOM 726 C C . GLU A 1 92 ? -1.965 72.247 -8.487 1.00 91.62 92 GLU A C 1
ATOM 727 O O . GLU A 1 92 ? -2.801 72.612 -9.315 1.00 81.84 92 GLU A O 1
ATOM 733 N N . LEU A 1 93 ? -1.885 71.015 -7.991 1.00 78.72 93 LEU A N 1
ATOM 734 C CA . LEU A 1 93 ? -2.836 69.967 -8.433 1.00 75.76 93 LEU A CA 1
ATOM 735 C C . LEU A 1 93 ? -4.036 69.908 -7.491 1.00 77.74 93 LEU A C 1
ATOM 736 O O . LEU A 1 93 ? -4.700 68.884 -7.470 1.00 83.43 93 LEU A O 1
ATOM 741 N N . ASN A 1 94 ? -4.288 70.985 -6.756 1.00 79.47 94 ASN A N 1
ATOM 742 C CA . ASN A 1 94 ? -5.450 71.084 -5.836 1.00 81.03 94 ASN A CA 1
ATOM 743 C C . ASN A 1 94 ? -5.476 69.929 -4.837 1.00 77.24 94 ASN A C 1
ATOM 744 O O . ASN A 1 94 ? -6.535 69.336 -4.670 1.00 78.32 94 ASN A O 1
ATOM 749 N N . ALA A 1 95 ? -4.360 69.655 -4.170 1.00 75.67 95 ALA A N 1
ATOM 750 C CA . ALA A 1 95 ? -4.347 68.590 -3.146 1.00 75.79 95 ALA A CA 1
ATOM 751 C C . ALA A 1 95 ? -5.082 69.111 -1.912 1.00 72.86 95 ALA A C 1
ATOM 752 O O . ALA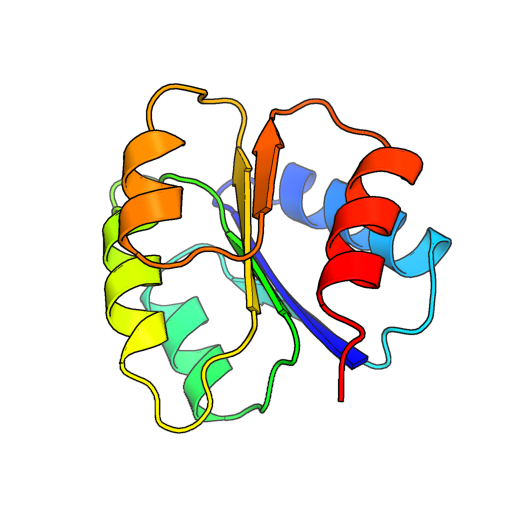 A 1 95 ? -5.043 70.308 -1.676 1.00 75.62 95 ALA A O 1
ATOM 754 N N . THR A 1 96 ? -5.727 68.235 -1.151 1.00 78.09 96 THR A N 1
ATOM 755 C CA . THR A 1 96 ? -6.484 68.714 0.027 1.00 77.69 96 THR A CA 1
ATOM 756 C C . THR A 1 96 ? -5.534 69.073 1.166 1.00 75.94 96 THR A C 1
ATOM 757 O O . THR A 1 96 ? -5.826 70.025 1.873 1.00 76.25 96 THR A O 1
ATOM 761 N N . ASP A 1 97 ? -4.450 68.323 1.329 1.00 77.74 97 ASP A N 1
ATOM 762 C CA . ASP A 1 97 ? -3.476 68.619 2.406 1.00 80.63 97 ASP A CA 1
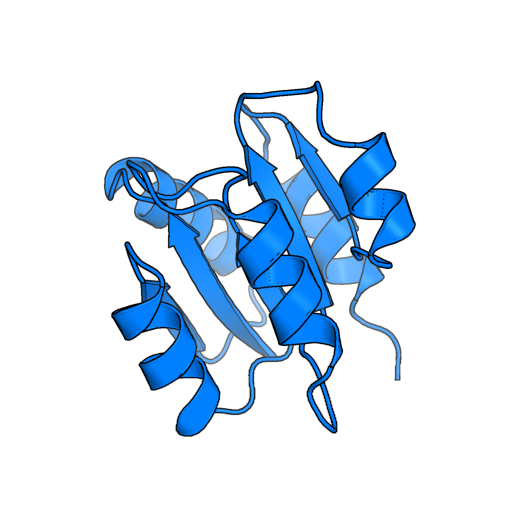ATOM 763 C C . ASP A 1 97 ? -2.153 67.933 2.085 1.00 81.10 97 ASP A C 1
ATOM 764 O O . ASP A 1 97 ? -2.139 67.044 1.250 1.00 76.44 97 ASP A O 1
ATOM 769 N N . TYR A 1 98 ? -1.089 68.368 2.743 1.00 78.26 98 TYR A N 1
ATOM 770 C CA . TYR A 1 98 ? 0.264 67.800 2.568 1.00 79.05 98 TYR A CA 1
ATOM 771 C C . TYR A 1 98 ? 0.826 67.643 3.975 1.00 81.93 98 TYR A C 1
ATOM 772 O O . TYR A 1 98 ? 1.135 68.646 4.608 1.00 79.55 98 TYR A O 1
ATOM 781 N N . ILE A 1 99 ? 0.933 66.408 4.450 1.00 83.37 99 ILE A N 1
ATOM 782 C CA . ILE A 1 99 ? 1.389 66.187 5.848 1.00 84.11 99 ILE A CA 1
ATOM 783 C C . ILE A 1 99 ? 2.791 65.591 5.861 1.00 81.10 99 ILE A C 1
ATOM 784 O O . ILE A 1 99 ? 2.986 64.539 5.270 1.00 82.21 99 ILE A O 1
ATOM 789 N N . LEU A 1 100 ? 3.700 66.246 6.575 1.00 81.29 100 LEU A N 1
ATOM 790 C CA . LEU A 1 100 ? 5.118 65.828 6.668 1.00 89.84 100 LEU A CA 1
ATOM 791 C C . LEU A 1 100 ? 5.290 64.815 7.797 1.00 90.32 100 LEU A C 1
ATOM 792 O O . LEU A 1 100 ? 4.706 65.022 8.855 1.00 94.23 100 LEU A O 1
ATOM 797 N N . LYS A 1 101 ? 6.080 63.767 7.566 1.00 98.22 101 LYS A N 1
ATOM 798 C CA . LYS A 1 101 ? 6.348 62.753 8.615 1.00 103.73 101 LYS A CA 1
ATOM 799 C C . LYS A 1 101 ? 7.434 63.310 9.532 1.00 106.82 101 LYS A C 1
ATOM 800 O O . LYS A 1 101 ? 8.284 64.058 9.043 1.00 103.26 101 LYS A O 1
ATOM 806 N N . PRO A 1 102 ? 7.440 62.978 10.835 1.00 117.03 102 PRO A N 1
ATOM 807 C CA . PRO A 1 102 ? 6.464 62.064 11.400 1.00 110.16 102 PRO A CA 1
ATOM 808 C C . PRO A 1 102 ? 5.281 62.914 11.866 1.00 102.91 102 PRO A C 1
ATOM 809 O O . PRO A 1 102 ? 5.484 64.042 12.243 1.00 85.98 102 PRO A O 1
ATOM 813 N N . PHE A 1 103 ? 4.082 62.347 11.831 1.00 87.85 103 PHE A N 1
ATOM 814 C CA . PHE A 1 103 ? 2.891 63.129 12.229 1.00 97.73 103 PHE A CA 1
ATOM 815 C C . PHE A 1 103 ? 2.121 62.348 13.285 1.00 89.60 103 PHE A C 1
ATOM 816 O O . PHE A 1 103 ? 2.346 61.147 13.414 1.00 89.83 103 PHE A O 1
ATOM 824 N N . GLY A 1 104 ? 1.233 63.035 13.996 1.00 87.68 104 GLY A N 1
ATOM 825 C CA . GLY A 1 104 ? 0.443 62.391 15.053 1.00 86.51 104 GLY A CA 1
ATOM 826 C C . GLY A 1 104 ? -1.019 62.332 14.688 1.00 85.72 104 GLY A C 1
ATOM 827 O O . GLY A 1 104 ? -1.364 62.743 13.596 1.00 92.55 104 GLY A O 1
ATOM 828 N N . GLN A 1 105 ? -1.847 61.858 15.607 1.00 86.77 105 GLN A N 1
ATOM 829 C CA . GLN A 1 105 ? -3.297 61.726 15.359 1.00 82.98 105 GLN A CA 1
ATOM 830 C C . GLN A 1 105 ? -3.927 63.109 15.198 1.00 86.08 105 GLN A C 1
ATOM 831 O O . GLN A 1 105 ? -4.845 63.241 14.397 1.00 84.00 105 GLN A O 1
ATOM 837 N N . LYS A 1 106 ? -3.436 64.108 15.923 1.00 88.16 106 LYS A N 1
ATOM 838 C CA . LYS A 1 106 ? -4.058 65.452 15.847 1.00 91.63 106 LYS A CA 1
ATOM 839 C C . LYS A 1 106 ? -3.921 66.022 14.436 1.00 89.05 106 LYS A C 1
ATOM 840 O O . LYS A 1 106 ? -4.909 66.539 13.918 1.00 82.90 106 LYS A O 1
ATOM 842 N N . ARG A 1 107 ? -2.727 65.947 13.853 1.00 83.17 107 ARG A N 1
ATOM 843 C CA . ARG A 1 107 ? -2.508 66.526 12.505 1.00 81.92 107 ARG A CA 1
ATOM 844 C C . ARG A 1 107 ? -3.324 65.760 11.466 1.00 82.35 107 ARG A C 1
ATOM 845 O O . ARG A 1 107 ? -3.862 66.396 10.573 1.00 76.08 107 ARG A O 1
ATOM 853 N N . ILE A 1 108 ? -3.419 64.441 11.594 1.00 74.57 108 ILE A N 1
ATOM 854 C CA . ILE A 1 108 ? -4.197 63.651 10.601 1.00 76.67 108 ILE A CA 1
ATOM 855 C C . ILE A 1 108 ? -5.667 64.022 10.746 1.00 77.55 108 ILE A C 1
ATOM 856 O O . ILE A 1 108 ? -6.346 64.139 9.734 1.00 84.57 108 ILE A O 1
ATOM 861 N N . GLU A 1 109 ? -6.120 64.209 11.983 1.00 86.37 109 GLU A N 1
ATOM 862 C CA . GLU A 1 109 ? -7.524 64.579 12.274 1.00 85.52 109 GLU A CA 1
ATOM 863 C C . GLU A 1 109 ? -7.842 65.895 11.569 1.00 83.34 109 GLU A C 1
ATOM 864 O O . GLU A 1 109 ? -8.920 66.006 10.991 1.00 82.83 109 GLU A O 1
ATOM 870 N N . GLN A 1 110 ? -6.931 66.857 11.655 1.00 80.17 110 GLN A N 1
ATOM 871 C CA . GLN A 1 110 ? -7.119 68.170 11.004 1.00 83.45 110 GLN A CA 1
ATOM 872 C C . GLN A 1 110 ? -7.463 67.947 9.534 1.00 89.44 110 GLN A C 1
ATOM 873 O O . GLN A 1 110 ? -8.500 68.442 9.093 1.00 87.54 110 GLN A O 1
ATOM 879 N N . ALA A 1 111 ? -6.624 67.197 8.827 1.00 78.96 111 ALA A N 1
ATOM 880 C CA . ALA A 1 111 ? -6.846 66.924 7.392 1.00 83.95 111 ALA A CA 1
ATOM 881 C C . ALA A 1 111 ? -8.185 66.218 7.194 1.00 79.21 111 ALA A C 1
ATOM 882 O O . ALA A 1 111 ? -8.975 66.676 6.378 1.00 82.79 111 ALA A O 1
ATOM 884 N N . VAL A 1 112 ? -8.404 65.131 7.922 1.00 80.55 112 VAL A N 1
ATOM 885 C CA . VAL A 1 112 ? -9.671 64.366 7.791 1.00 81.64 112 VAL A CA 1
ATOM 886 C C . VAL A 1 112 ? -10.838 65.318 8.019 1.00 87.31 112 VAL A C 1
ATOM 887 O O . VAL A 1 112 ? -11.808 65.244 7.269 1.00 90.99 112 VAL A O 1
ATOM 891 N N . ASN A 1 113 ? -10.744 66.169 9.037 1.00 91.15 113 ASN A N 1
ATOM 892 C CA . ASN A 1 113 ? -11.851 67.114 9.327 1.00 97.37 113 ASN A CA 1
ATOM 893 C C . ASN A 1 113 ? -11.973 68.082 8.155 1.00 96.20 113 ASN A C 1
ATOM 894 O O . ASN A 1 113 ? -13.092 68.427 7.788 1.00 102.81 113 ASN A O 1
ATOM 899 N N . LYS A 1 114 ? -10.841 68.470 7.580 1.00 86.15 114 LYS A N 1
ATOM 900 C CA . LYS A 1 114 ? -10.834 69.389 6.419 1.00 95.86 114 LYS A CA 1
ATOM 901 C C . LYS A 1 114 ? -11.728 68.807 5.327 1.00 108.12 114 LYS A C 1
ATOM 902 O O . LYS A 1 114 ? -12.611 69.520 4.849 1.00 109.16 114 LYS A O 1
ATOM 908 N N . VAL A 1 115 ? -11.539 67.531 4.993 1.00 100.20 115 VAL A N 1
ATOM 909 C CA . VAL A 1 115 ? -12.337 66.899 3.904 1.00 99.38 115 VAL A CA 1
ATOM 910 C C . VAL A 1 115 ? -13.789 66.678 4.332 1.00 103.21 115 VAL A C 1
ATOM 911 O O . VAL A 1 115 ? -14.623 66.547 3.439 1.00 108.25 115 VAL A O 1
ATOM 915 N N . ARG A 1 116 ? -14.115 66.649 5.624 1.00 101.83 116 ARG A N 1
ATOM 916 C CA . ARG A 1 116 ? -15.548 66.500 6.001 1.00 113.78 116 ARG A CA 1
ATOM 917 C C . ARG A 1 116 ? -16.287 67.800 5.645 1.00 124.16 116 ARG A C 1
ATOM 918 O O . ARG A 1 116 ? -16.427 68.661 6.526 1.00 94.75 116 ARG A O 1
ATOM 921 N N . ALA A 1 117 ? -16.762 67.904 4.397 1.00 149.54 117 ALA A N 1
ATOM 922 C CA . ALA A 1 117 ? -17.430 69.099 3.839 1.00 130.99 117 ALA A CA 1
ATOM 923 C C . ALA A 1 117 ? -18.384 68.641 2.734 1.00 135.55 117 ALA A C 1
ATOM 924 O O . ALA A 1 117 ? -17.896 68.183 1.689 1.00 102.54 117 ALA A O 1
ATOM 926 N N . THR A 1 118 ? -19.692 68.757 2.979 1.00 152.04 118 THR A N 1
ATOM 927 C CA . THR A 1 118 ? -20.724 68.342 1.993 1.00 148.36 118 THR A CA 1
ATOM 928 C C . THR A 1 118 ? -21.949 69.258 2.112 1.00 141.69 118 THR A C 1
ATOM 929 O O . THR A 1 118 ? -21.737 70.475 2.281 1.00 119.57 118 THR A O 1
#

Foldseek 3Di:
DAEEEEAQDVVVLVVVVVLDVVVDPHPYYYYYQDLVRVVVVVVPDPHQEYEYECARVPRGGLVSLLVQLVDPDRHAYEYEYQDDPCVVSCVVSVHQYYHHPPDHSVVVVVSVVSSPDD

Radius of gyration: 12.71 Å; Cα contacts (8 Å, |Δi|>4): 188; chains: 1; bounding box: 31×25×30 Å

Solvent-accessible surface area: 6557 Å² total; per-residue (Å²): 54,59,0,0,2,1,9,40,85,84,134,15,26,97,98,9,25,129,18,0,90,92,35,33,64,23,126,67,32,44,85,3,78,45,28,146,65,0,84,86,15,17,151,125,45,106,6,57,0,0,2,0,12,7,45,1,132,146,62,66,0,18,103,2,0,34,130,2,51,170,70,212,126,51,5,20,1,0,0,4,0,64,73,86,104,74,38,114,72,3,164,145,21,108,18,44,14,36,2,79,64,129,27,40,67,82,78,0,61,92,0,8,90,97,25,79,88,162

Sequence (118 aa):
MKALIIDDEPLARNELTYLLNEIGGFEEINEAENVKETLEALLINQYDIIFLDVNLMDENGIELGAKIQKMKEPPAIIFATAHDQYAVQAFELNATDYILKPFGQKRIEQAVNKVRAT